Protein AF-A0A8G1ZZB8-F1 (afdb_monomer_lite)

pLDDT: mean 85.61, std 17.94, range [40.19, 98.75]

Organism: Raoultella planticola (NCBI:txid575)

InterPro domains:
  IPR013249 RNA polymerase sigma factor 70, region 4 type 2 [PF08281] (9-61)
  IPR013324 RNA polymerase sigma factor, region 3/4-like [SSF88659] (3-63)
  IPR036388 Winged helix-like DNA-binding domain superfamily [G3DSA:1.10.10.10] (4-72)
  IPR039425 RNA polymerase sigma-70-like [PTHR43133] (6-65)

Structure (mmCIF, N/CA/C/O backbone):
data_AF-A0A8G1ZZB8-F1
#
_entry.id   AF-A0A8G1ZZB8-F1
#
loop_
_atom_site.group_PDB
_atom_site.id
_atom_site.type_symbol
_atom_site.label_atom_id
_atom_site.label_alt_id
_atom_site.label_comp_id
_atom_site.label_asym_id
_atom_site.label_entity_id
_atom_site.label_seq_id
_atom_site.pdbx_PDB_ins_code
_atom_site.Cartn_x
_atom_site.Cartn_y
_atom_site.Cartn_z
_atom_site.occupancy
_atom_site.B_iso_or_equiv
_atom_site.auth_seq_id
_atom_site.auth_comp_id
_atom_site.auth_asym_id
_atom_site.auth_atom_id
_atom_site.pdbx_PDB_model_num
ATOM 1 N N . MET A 1 1 ? 1.471 -10.857 -29.968 1.00 58.88 1 MET A N 1
ATOM 2 C CA . MET A 1 1 ? 1.471 -10.575 -28.513 1.00 58.88 1 MET A CA 1
ATOM 3 C C . MET A 1 1 ? 1.471 -9.064 -28.332 1.00 58.88 1 MET A C 1
ATOM 5 O O . MET A 1 1 ? 2.496 -8.444 -28.617 1.00 58.88 1 MET A O 1
ATOM 9 N N . ASN A 1 2 ? 0.313 -8.508 -27.960 1.00 83.44 2 ASN A N 1
ATOM 10 C CA . ASN A 1 2 ? 0.041 -7.067 -27.873 1.00 83.44 2 ASN A CA 1
ATOM 11 C C . ASN A 1 2 ? 0.966 -6.389 -26.852 1.00 83.44 2 ASN A C 1
ATOM 13 O O . ASN A 1 2 ? 1.354 -7.010 -25.860 1.00 83.44 2 ASN A O 1
ATOM 17 N N . GLU A 1 3 ? 1.337 -5.142 -27.115 1.00 76.56 3 GLU A N 1
ATOM 18 C CA . GLU A 1 3 ? 2.272 -4.359 -26.300 1.00 76.56 3 GLU A CA 1
ATOM 19 C C . GLU A 1 3 ? 1.729 -4.109 -24.885 1.00 76.56 3 GLU A C 1
ATOM 21 O O . GLU A 1 3 ? 2.416 -4.417 -23.906 1.00 76.56 3 GLU A O 1
ATOM 26 N N . ASP A 1 4 ? 0.439 -3.772 -24.782 1.00 79.75 4 ASP A N 1
ATOM 27 C CA . ASP A 1 4 ? -0.285 -3.611 -23.513 1.00 79.75 4 ASP A CA 1
ATOM 28 C C . ASP A 1 4 ? -0.198 -4.856 -22.626 1.00 79.75 4 ASP A C 1
ATOM 30 O O . ASP A 1 4 ? 0.027 -4.780 -21.418 1.00 79.75 4 ASP A O 1
ATOM 34 N N . HIS A 1 5 ? -0.314 -6.042 -23.231 1.00 83.06 5 HIS A N 1
ATOM 35 C CA . HIS A 1 5 ? -0.252 -7.301 -22.496 1.00 83.06 5 HIS A CA 1
ATOM 36 C C . HIS A 1 5 ? 1.143 -7.541 -21.898 1.00 83.06 5 HIS A C 1
ATOM 38 O O . HIS A 1 5 ? 1.264 -8.063 -20.790 1.00 83.06 5 HIS A O 1
ATOM 44 N N . ARG A 1 6 ? 2.214 -7.130 -22.594 1.00 83.81 6 ARG A N 1
ATOM 45 C CA . ARG A 1 6 ? 3.588 -7.253 -22.077 1.00 83.81 6 ARG A CA 1
ATOM 46 C C . ARG A 1 6 ? 3.854 -6.265 -20.948 1.00 83.81 6 ARG A C 1
ATOM 48 O O . ARG A 1 6 ? 4.482 -6.649 -19.961 1.00 83.81 6 ARG A O 1
ATOM 55 N N . GLN A 1 7 ? 3.371 -5.029 -21.077 1.00 80.56 7 GLN A N 1
ATOM 56 C CA . GLN A 1 7 ? 3.472 -4.021 -20.019 1.00 80.56 7 GLN A CA 1
ATOM 57 C C . GLN A 1 7 ? 2.695 -4.439 -18.772 1.00 80.56 7 GLN A C 1
ATOM 59 O O . GLN A 1 7 ? 3.251 -4.395 -17.676 1.00 80.56 7 GLN A O 1
ATOM 64 N N . TYR A 1 8 ? 1.470 -4.944 -18.934 1.00 84.56 8 TYR A N 1
ATOM 65 C CA . TYR A 1 8 ? 0.683 -5.484 -17.828 1.00 84.56 8 TYR A CA 1
ATOM 66 C C . TYR A 1 8 ? 1.416 -6.627 -17.114 1.00 84.56 8 TYR A C 1
ATOM 68 O O . TYR A 1 8 ? 1.594 -6.587 -15.898 1.00 84.56 8 TYR A O 1
ATOM 76 N N . GLN A 1 9 ? 1.925 -7.617 -17.858 1.00 86.44 9 GLN A N 1
ATOM 77 C CA . GLN A 1 9 ? 2.685 -8.716 -17.257 1.00 86.44 9 GLN A CA 1
ATOM 78 C C . GLN A 1 9 ? 3.954 -8.241 -16.539 1.00 86.44 9 GLN A C 1
ATOM 80 O O . GLN A 1 9 ? 4.313 -8.793 -15.499 1.00 86.44 9 GLN A O 1
ATOM 85 N N . GLN A 1 10 ? 4.645 -7.230 -17.069 1.00 84.94 10 GLN A N 1
ATOM 86 C CA . GLN A 1 10 ? 5.819 -6.659 -16.414 1.00 84.94 10 GLN A CA 1
ATOM 87 C C . GLN A 1 10 ? 5.451 -5.961 -15.103 1.00 84.94 10 GLN A C 1
ATOM 89 O O . GLN A 1 10 ? 6.098 -6.211 -14.085 1.00 84.94 10 GLN A O 1
ATOM 94 N N . LEU A 1 11 ? 4.396 -5.147 -15.109 1.00 84.44 11 LEU A N 1
ATOM 95 C CA . LEU A 1 11 ? 3.901 -4.481 -13.909 1.00 84.44 11 LEU A CA 1
ATOM 96 C C . LEU A 1 11 ? 3.487 -5.506 -12.847 1.00 84.44 11 LEU A C 1
ATOM 98 O O . LEU A 1 11 ? 3.904 -5.404 -11.695 1.00 84.44 11 LEU A O 1
ATOM 102 N N . MET A 1 12 ? 2.743 -6.543 -13.238 1.00 87.12 12 MET A N 1
ATOM 103 C CA . MET A 1 12 ? 2.323 -7.601 -12.318 1.00 87.12 12 MET A CA 1
ATOM 104 C C . MET A 1 12 ? 3.509 -8.365 -11.723 1.00 87.12 12 MET A C 1
ATOM 106 O O . MET A 1 12 ? 3.481 -8.696 -10.538 1.00 87.12 12 MET A O 1
ATOM 110 N N . ARG A 1 13 ? 4.588 -8.595 -12.487 1.00 89.06 13 ARG A N 1
ATOM 111 C CA . ARG A 1 13 ? 5.832 -9.174 -11.945 1.00 89.06 13 ARG A CA 1
ATOM 112 C C . ARG A 1 13 ? 6.464 -8.276 -10.883 1.00 89.06 13 ARG A C 1
ATOM 114 O O . ARG A 1 13 ? 6.869 -8.774 -9.836 1.00 89.06 13 ARG A O 1
ATOM 121 N N . GLN A 1 14 ? 6.534 -6.970 -11.132 1.00 89.62 14 GLN A N 1
ATOM 122 C CA . GLN A 1 14 ? 7.113 -6.014 -10.184 1.00 89.62 14 GLN A CA 1
ATOM 123 C C . GLN A 1 14 ? 6.275 -5.908 -8.903 1.00 89.62 14 GLN A C 1
ATOM 125 O O . GLN A 1 14 ? 6.829 -5.958 -7.808 1.00 89.62 14 GLN A O 1
ATOM 130 N N . VAL A 1 15 ? 4.946 -5.842 -9.027 1.00 90.19 15 VAL A N 1
ATOM 131 C CA . VAL A 1 15 ? 4.023 -5.849 -7.879 1.00 90.19 15 VAL A CA 1
ATOM 132 C C . VAL A 1 15 ? 4.118 -7.166 -7.101 1.00 90.19 15 VAL A C 1
ATOM 134 O O . VAL A 1 15 ? 4.143 -7.153 -5.872 1.00 90.19 15 VAL A O 1
ATOM 137 N N . SER A 1 16 ? 4.250 -8.302 -7.792 1.00 89.06 16 SER A N 1
ATOM 138 C CA . SER A 1 16 ? 4.418 -9.615 -7.151 1.00 89.06 16 SER A CA 1
ATOM 139 C C . SER A 1 16 ? 5.717 -9.731 -6.352 1.00 89.06 16 SER A C 1
ATOM 141 O O . SER A 1 16 ? 5.749 -10.475 -5.376 1.00 89.06 16 SER A O 1
ATOM 143 N N . ALA A 1 17 ? 6.764 -8.988 -6.719 1.00 91.25 17 ALA A N 1
ATOM 144 C CA . ALA A 1 17 ? 8.047 -8.976 -6.015 1.00 91.25 17 ALA A CA 1
ATOM 145 C C . ALA A 1 17 ? 8.060 -8.100 -4.747 1.00 91.25 17 ALA A C 1
ATOM 147 O O . ALA A 1 17 ? 9.039 -8.122 -3.999 1.00 91.25 17 ALA A O 1
ATOM 148 N N . LEU A 1 18 ? 7.003 -7.324 -4.491 1.00 93.62 18 LEU A N 1
ATOM 149 C CA . LEU A 1 18 ? 6.895 -6.533 -3.269 1.00 93.62 18 LEU A CA 1
ATOM 150 C C . LEU A 1 18 ? 6.756 -7.437 -2.031 1.00 93.62 18 LEU A C 1
ATOM 152 O O . LEU A 1 18 ? 6.146 -8.509 -2.117 1.00 93.62 18 LEU A O 1
ATOM 156 N N . PRO A 1 19 ? 7.234 -6.984 -0.854 1.00 96.25 19 PRO A N 1
ATOM 157 C CA . PRO A 1 19 ? 6.862 -7.586 0.420 1.00 96.25 19 PRO A CA 1
ATOM 158 C C . PRO A 1 19 ? 5.345 -7.747 0.520 1.00 96.25 19 PRO A C 1
ATOM 160 O O . PRO A 1 19 ? 4.599 -6.841 0.147 1.00 96.25 19 PRO A O 1
ATOM 163 N N . GLU A 1 20 ? 4.885 -8.875 1.056 1.00 96.38 20 GLU A N 1
ATOM 164 C CA . GLU A 1 20 ? 3.466 -9.251 1.063 1.00 96.38 20 GLU A CA 1
ATOM 165 C C . GLU A 1 20 ? 2.554 -8.144 1.605 1.00 96.38 20 GLU A C 1
ATOM 167 O O . GLU A 1 20 ? 1.563 -7.782 0.977 1.00 96.38 20 GLU A O 1
ATOM 172 N N . ALA A 1 21 ? 2.946 -7.516 2.7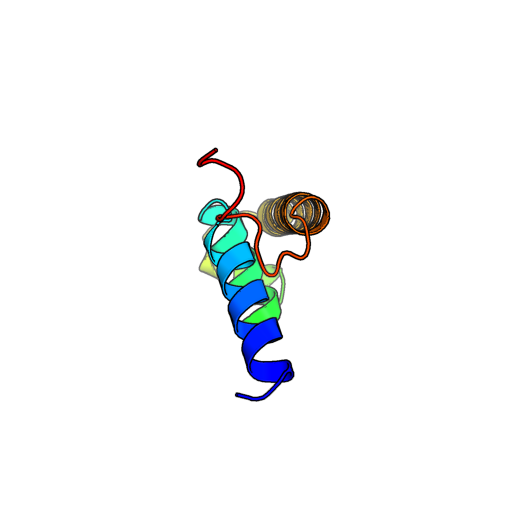14 1.00 96.31 21 ALA A N 1
ATOM 173 C CA . ALA A 1 21 ? 2.196 -6.419 3.313 1.00 96.31 21 ALA A CA 1
ATOM 174 C C . ALA A 1 21 ? 2.024 -5.205 2.375 1.00 96.31 21 ALA A C 1
ATOM 176 O O . ALA A 1 21 ? 0.991 -4.538 2.405 1.00 96.31 21 ALA A O 1
ATOM 177 N N . GLN A 1 22 ? 3.026 -4.908 1.544 1.00 97.31 22 GLN A N 1
ATOM 178 C CA . GLN A 1 22 ? 2.970 -3.834 0.548 1.00 97.31 22 GLN A CA 1
ATOM 179 C C . GLN A 1 22 ? 2.118 -4.250 -0.651 1.00 97.31 22 GLN A C 1
ATOM 181 O O . GLN A 1 22 ? 1.275 -3.477 -1.100 1.00 97.31 22 GLN A O 1
ATOM 186 N N . ARG A 1 23 ? 2.304 -5.485 -1.131 1.00 97.25 23 ARG A N 1
ATOM 187 C CA . ARG A 1 23 ? 1.542 -6.068 -2.239 1.00 97.25 23 ARG A CA 1
ATOM 188 C C . ARG A 1 23 ? 0.044 -6.089 -1.947 1.00 97.25 23 ARG A C 1
ATOM 190 O O . ARG A 1 23 ? -0.729 -5.642 -2.786 1.00 97.25 23 ARG A O 1
ATOM 197 N N . ASN A 1 24 ? -0.357 -6.531 -0.756 1.00 97.50 24 ASN A N 1
ATOM 198 C CA . ASN A 1 24 ? -1.768 -6.605 -0.376 1.00 97.50 24 ASN A CA 1
ATOM 199 C C . ASN A 1 24 ? -2.399 -5.205 -0.307 1.00 97.50 24 ASN A C 1
ATOM 201 O O . ASN A 1 24 ? -3.501 -5.005 -0.806 1.00 97.50 24 ASN A O 1
ATOM 205 N N . ALA A 1 25 ? -1.679 -4.213 0.232 1.00 97.94 25 ALA A N 1
ATOM 206 C CA . ALA A 1 25 ? -2.148 -2.826 0.247 1.00 97.94 25 ALA A CA 1
ATOM 207 C C . ALA A 1 25 ? -2.311 -2.254 -1.174 1.00 97.94 25 ALA A C 1
ATOM 209 O O . ALA A 1 25 ? -3.309 -1.600 -1.461 1.00 97.94 25 ALA A O 1
ATOM 210 N N . VAL A 1 26 ? -1.353 -2.522 -2.070 1.00 96.62 26 VAL A N 1
ATOM 211 C CA . VAL A 1 26 ? -1.429 -2.115 -3.483 1.00 96.62 26 VAL A CA 1
ATOM 212 C C . VAL A 1 26 ? -2.619 -2.765 -4.182 1.00 96.62 26 VAL A C 1
ATOM 214 O O . VAL A 1 26 ? -3.342 -2.076 -4.894 1.00 96.62 26 VAL A O 1
ATOM 217 N N . PHE A 1 27 ? -2.829 -4.065 -3.975 1.00 95.44 27 PHE A N 1
ATOM 218 C CA . PHE A 1 27 ? -3.908 -4.812 -4.614 1.00 95.44 27 PHE A CA 1
ATOM 219 C C . PHE A 1 27 ? -5.284 -4.294 -4.180 1.00 95.44 27 PHE A C 1
ATOM 221 O O . PHE A 1 27 ? -6.076 -3.892 -5.025 1.00 95.44 27 PHE A O 1
ATOM 228 N N . LEU A 1 28 ? -5.533 -4.189 -2.872 1.00 97.50 28 LEU A N 1
ATOM 229 C CA . LEU A 1 28 ? -6.823 -3.716 -2.363 1.00 97.50 28 LEU A CA 1
ATOM 230 C C . LEU A 1 28 ? -7.154 -2.301 -2.856 1.00 97.50 28 LEU A C 1
ATOM 232 O O . LEU A 1 28 ? -8.267 -2.037 -3.290 1.00 97.50 28 LEU A O 1
ATOM 236 N N . VAL A 1 29 ? -6.184 -1.388 -2.840 1.00 97.81 29 VAL A N 1
ATOM 237 C CA . VAL A 1 29 ? -6.446 0.017 -3.180 1.00 97.81 29 VAL A CA 1
ATOM 238 C C . VAL A 1 29 ? -6.498 0.258 -4.688 1.00 97.81 29 VAL A C 1
ATOM 240 O O . VAL A 1 29 ? -7.395 0.941 -5.169 1.00 97.81 29 VAL A O 1
ATOM 243 N N . TYR A 1 30 ? -5.528 -0.254 -5.447 1.00 93.56 30 TYR A N 1
ATOM 244 C CA . TYR A 1 30 ? -5.383 0.096 -6.865 1.00 93.56 30 TYR A CA 1
ATOM 245 C C . TYR A 1 30 ? -6.014 -0.913 -7.823 1.00 93.56 30 TYR A C 1
ATOM 247 O O . TYR A 1 30 ? -6.258 -0.556 -8.973 1.00 93.56 30 TYR A O 1
ATOM 255 N N . VAL A 1 31 ? -6.241 -2.155 -7.385 1.00 91.38 31 VAL A N 1
ATOM 256 C CA . VAL A 1 31 ? -6.865 -3.198 -8.213 1.00 91.38 31 VAL A CA 1
ATOM 257 C C . VAL A 1 31 ? -8.326 -3.382 -7.822 1.00 91.38 31 VAL A C 1
ATOM 259 O O . VAL A 1 31 ? -9.190 -3.281 -8.685 1.00 91.38 31 VAL A O 1
ATOM 262 N N . GLU A 1 32 ? -8.607 -3.568 -6.532 1.00 95.38 32 GLU A N 1
ATOM 263 C CA . GLU A 1 32 ? -9.981 -3.752 -6.035 1.00 95.38 32 GLU A CA 1
ATOM 264 C C . GLU A 1 32 ? -10.726 -2.423 -5.810 1.00 95.38 32 GLU A C 1
ATOM 266 O O . GLU A 1 32 ? -11.944 -2.410 -5.662 1.00 95.38 32 GLU A O 1
ATOM 271 N N . GLY A 1 33 ? -10.017 -1.288 -5.799 1.00 97.12 33 GLY A N 1
ATOM 272 C CA . GLY A 1 33 ? -10.620 0.044 -5.677 1.00 97.12 33 GLY A CA 1
ATOM 273 C C . GLY A 1 33 ? -11.058 0.425 -4.261 1.00 97.12 33 GLY A C 1
ATOM 274 O O . GLY A 1 33 ? -11.860 1.343 -4.102 1.00 97.12 33 GLY A O 1
ATOM 275 N N . PHE A 1 34 ? -10.543 -0.254 -3.234 1.00 98.56 34 PHE A N 1
ATOM 276 C CA . PHE A 1 34 ? -10.888 0.030 -1.843 1.00 98.56 34 PHE A CA 1
ATOM 277 C C . PHE A 1 34 ? -10.371 1.410 -1.434 1.00 98.56 34 PHE A C 1
ATOM 279 O O . PHE A 1 34 ? -9.252 1.821 -1.767 1.00 98.56 34 PHE A O 1
ATOM 286 N N . THR A 1 35 ? -11.148 2.101 -0.608 1.00 98.56 35 THR A N 1
ATOM 287 C CA . THR A 1 35 ? -10.651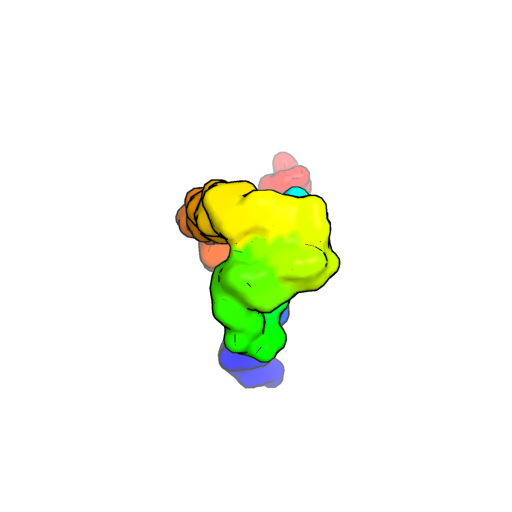 3.245 0.152 1.00 98.56 35 THR A CA 1
ATOM 288 C C . THR A 1 35 ? -9.543 2.803 1.112 1.00 98.56 35 THR A C 1
ATOM 290 O O . THR A 1 35 ? -9.413 1.634 1.486 1.00 98.56 35 THR A O 1
ATOM 293 N N . TYR A 1 36 ? -8.727 3.751 1.576 1.00 98.44 36 TYR A N 1
ATOM 294 C CA . TYR A 1 36 ? -7.681 3.437 2.554 1.00 98.44 36 TYR A CA 1
ATOM 295 C C . TYR A 1 36 ? -8.244 2.884 3.866 1.00 98.44 36 TYR A C 1
ATOM 297 O O . TYR A 1 36 ? -7.567 2.084 4.508 1.00 98.44 36 TYR A O 1
ATOM 305 N N . GLN A 1 37 ? -9.458 3.294 4.251 1.00 98.56 37 GLN A N 1
ATOM 306 C CA . GLN A 1 37 ? -10.132 2.785 5.441 1.00 98.56 37 GLN A CA 1
ATOM 307 C C . GLN A 1 37 ? -10.588 1.334 5.237 1.00 98.56 37 GLN A C 1
ATOM 309 O O . GLN A 1 37 ? -10.228 0.483 6.038 1.00 98.56 37 GLN A O 1
ATOM 314 N N . GLU A 1 38 ? -11.257 1.015 4.125 1.00 98.75 38 GLU A N 1
ATOM 315 C CA . GLU A 1 38 ? -11.678 -0.365 3.820 1.00 98.75 38 GLU A CA 1
ATOM 316 C C . GLU A 1 38 ? -10.480 -1.318 3.715 1.00 98.75 38 GLU A C 1
ATOM 318 O O . GLU A 1 38 ? -10.524 -2.449 4.204 1.00 98.75 38 GLU A O 1
ATOM 323 N N . ALA A 1 39 ? -9.374 -0.861 3.121 1.00 98.56 39 ALA A N 1
ATOM 324 C CA . ALA A 1 39 ? -8.137 -1.633 3.074 1.00 98.56 39 ALA A CA 1
ATOM 325 C C . ALA A 1 39 ? -7.523 -1.831 4.472 1.00 98.56 39 ALA A C 1
ATOM 327 O O . ALA A 1 39 ? -6.986 -2.899 4.760 1.00 98.56 39 ALA A O 1
ATOM 328 N N . ALA A 1 40 ? -7.593 -0.820 5.341 1.00 98.69 40 ALA A N 1
ATOM 329 C CA . ALA A 1 40 ? -7.113 -0.900 6.719 1.00 98.69 40 ALA A CA 1
ATOM 330 C C . ALA A 1 40 ? -7.919 -1.919 7.532 1.00 98.69 40 ALA A C 1
ATOM 332 O O . ALA A 1 40 ? -7.328 -2.785 8.180 1.00 98.69 40 ALA A O 1
ATOM 333 N N . ASP A 1 41 ? -9.245 -1.870 7.408 1.00 98.62 41 ASP A N 1
ATOM 334 C CA . ASP A 1 41 ? -10.171 -2.781 8.077 1.00 98.62 41 ASP A CA 1
ATOM 335 C C . ASP A 1 41 ? -9.959 -4.222 7.586 1.00 98.62 41 ASP A C 1
ATOM 337 O O . ASP A 1 41 ? -9.757 -5.136 8.387 1.00 98.62 41 ASP A O 1
ATOM 341 N N . THR A 1 42 ? -9.871 -4.416 6.264 1.00 98.44 42 THR A N 1
ATOM 342 C CA . THR A 1 42 ? -9.614 -5.725 5.633 1.00 98.44 42 THR A CA 1
ATOM 343 C C . THR A 1 42 ? -8.286 -6.334 6.080 1.00 98.44 42 THR A C 1
ATOM 345 O O . THR A 1 42 ? -8.190 -7.534 6.324 1.00 98.44 42 THR A O 1
ATOM 348 N N . LEU A 1 43 ? -7.241 -5.511 6.196 1.00 98.00 43 LEU A N 1
ATOM 349 C CA . LEU A 1 43 ? -5.910 -5.957 6.608 1.00 98.00 43 LEU A CA 1
ATOM 350 C C . LEU A 1 43 ? -5.731 -5.994 8.131 1.00 98.00 43 LEU A C 1
ATOM 352 O O . LEU A 1 43 ? -4.660 -6.401 8.584 1.00 98.00 43 LEU A O 1
ATOM 356 N N . SER A 1 44 ? -6.733 -5.565 8.906 1.00 98.25 44 SER A N 1
ATOM 357 C CA . SER A 1 44 ? -6.663 -5.430 10.367 1.00 98.25 44 SER A CA 1
ATOM 358 C C . SER A 1 44 ? -5.440 -4.626 10.834 1.00 98.25 44 SER A C 1
ATOM 360 O O . SER A 1 44 ? -4.702 -5.035 11.732 1.00 98.25 44 SER A O 1
ATOM 362 N N . VAL A 1 45 ? -5.193 -3.474 10.201 1.00 98.50 45 VAL A N 1
ATOM 363 C CA . VAL A 1 45 ? -4.091 -2.556 10.544 1.00 98.50 45 VAL A CA 1
ATOM 364 C C . VAL A 1 45 ? -4.569 -1.104 10.606 1.00 98.50 45 VAL A C 1
ATOM 366 O O . VAL A 1 45 ? -5.584 -0.774 10.007 1.00 98.50 45 VAL A O 1
ATOM 369 N N . PRO A 1 46 ? -3.827 -0.189 11.255 1.00 98.69 46 PRO A N 1
ATOM 370 C CA . PRO A 1 46 ? -4.140 1.237 11.195 1.00 98.69 46 PRO A CA 1
ATOM 371 C C . PRO A 1 46 ? -4.101 1.801 9.764 1.00 98.69 46 PRO A C 1
ATOM 373 O O . PRO A 1 46 ? -3.221 1.453 8.972 1.00 98.69 46 PRO A O 1
ATOM 376 N N . ILE A 1 47 ? -4.964 2.775 9.455 1.00 98.50 47 ILE A N 1
ATOM 377 C CA . ILE A 1 47 ? -4.977 3.461 8.147 1.00 98.50 47 ILE A CA 1
ATOM 378 C C . ILE A 1 47 ? -3.617 4.089 7.787 1.00 98.50 47 ILE A C 1
ATOM 380 O O . ILE A 1 47 ? -3.166 4.004 6.644 1.00 98.50 47 ILE A O 1
ATOM 384 N N . GLY A 1 48 ? -2.890 4.629 8.774 1.00 98.38 48 GLY A N 1
ATOM 385 C CA . GLY A 1 48 ? -1.532 5.150 8.577 1.00 98.38 48 GLY A CA 1
ATOM 386 C C . GLY A 1 48 ? -0.521 4.076 8.148 1.00 98.38 48 GLY A C 1
ATOM 387 O O . GLY A 1 48 ? 0.424 4.366 7.413 1.00 98.38 48 GLY A O 1
ATOM 388 N N . THR A 1 49 ? -0.742 2.816 8.536 1.00 98.56 49 THR A N 1
ATOM 389 C CA . THR A 1 49 ? 0.053 1.666 8.086 1.00 98.56 49 THR A CA 1
ATOM 390 C C . THR A 1 49 ? -0.232 1.326 6.626 1.00 98.56 49 THR A C 1
ATOM 392 O O . THR A 1 49 ? 0.696 0.983 5.895 1.00 98.56 49 THR A O 1
ATOM 395 N N . VAL A 1 50 ? -1.480 1.460 6.165 1.00 98.69 50 VAL A N 1
ATOM 396 C CA . VAL A 1 50 ? -1.807 1.328 4.735 1.00 98.69 50 VAL A CA 1
ATOM 397 C C . VAL A 1 50 ? -1.071 2.404 3.938 1.00 98.69 50 VAL A C 1
ATOM 399 O O . VAL A 1 50 ? -0.354 2.084 2.992 1.00 98.69 50 VAL A O 1
ATOM 402 N N . MET A 1 51 ? -1.151 3.666 4.367 1.00 98.31 51 MET A N 1
ATOM 403 C CA . MET A 1 51 ? -0.472 4.780 3.694 1.00 98.31 51 MET A CA 1
ATOM 404 C C . MET A 1 51 ? 1.047 4.579 3.603 1.00 98.31 51 MET A C 1
ATOM 406 O O . MET A 1 51 ? 1.629 4.774 2.532 1.00 98.31 51 MET A O 1
ATOM 410 N N . SER A 1 52 ? 1.698 4.156 4.692 1.00 98.62 52 SER A N 1
ATOM 411 C CA . SER A 1 52 ? 3.148 3.930 4.706 1.00 98.62 52 SER A CA 1
ATOM 412 C C . SER A 1 52 ? 3.564 2.715 3.871 1.00 98.62 52 SER A C 1
ATOM 414 O O . SER A 1 52 ? 4.555 2.793 3.143 1.00 98.62 52 SER A O 1
ATOM 416 N N . ARG A 1 53 ? 2.779 1.627 3.878 1.00 98.00 53 ARG A N 1
ATOM 417 C CA . ARG A 1 53 ? 2.978 0.468 2.989 1.00 98.00 53 ARG A CA 1
ATOM 418 C C . ARG A 1 53 ? 2.870 0.863 1.519 1.00 98.00 53 ARG A C 1
ATOM 420 O O . ARG A 1 53 ? 3.731 0.477 0.735 1.00 98.00 53 ARG A O 1
ATOM 427 N N . LEU A 1 54 ? 1.872 1.670 1.155 1.00 98.06 54 LEU A N 1
ATOM 428 C CA . LEU A 1 54 ? 1.712 2.183 -0.207 1.00 98.06 54 LEU A CA 1
ATOM 429 C C . LEU A 1 54 ? 2.866 3.111 -0.612 1.00 98.06 54 LEU A C 1
ATOM 431 O O . LEU A 1 54 ? 3.365 3.025 -1.733 1.00 98.06 54 LEU A O 1
ATOM 435 N N . ALA A 1 55 ? 3.325 3.981 0.291 1.00 97.75 55 ALA A N 1
ATOM 436 C CA . ALA A 1 55 ? 4.478 4.842 0.038 1.00 97.75 55 ALA A CA 1
ATOM 437 C C . ALA A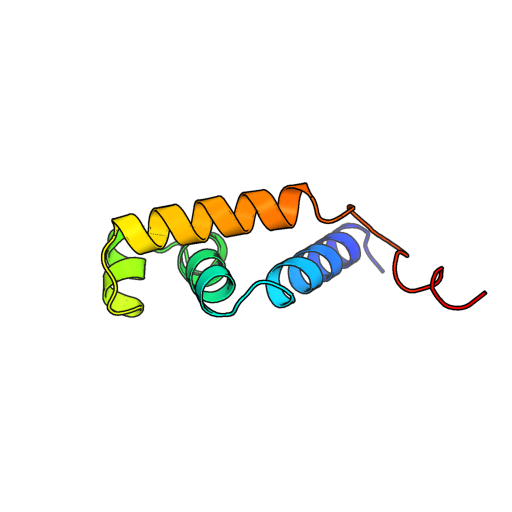 1 55 ? 5.761 4.028 -0.194 1.00 97.75 55 ALA A C 1
ATOM 439 O O . ALA A 1 55 ? 6.490 4.284 -1.155 1.00 97.75 55 ALA A O 1
ATOM 440 N N . ALA A 1 56 ? 6.003 3.009 0.635 1.00 96.44 56 ALA A N 1
ATOM 441 C CA . ALA A 1 56 ? 7.126 2.093 0.470 1.00 96.44 56 ALA A CA 1
ATOM 442 C C . ALA A 1 56 ? 7.025 1.300 -0.842 1.00 96.44 56 ALA A C 1
ATOM 444 O O . ALA A 1 56 ? 8.007 1.224 -1.577 1.00 96.44 56 ALA A O 1
ATOM 445 N N . ALA A 1 57 ? 5.834 0.796 -1.183 1.00 95.44 57 ALA A N 1
ATOM 446 C CA . ALA A 1 57 ? 5.581 0.095 -2.439 1.00 95.44 57 ALA A CA 1
ATOM 447 C C . ALA A 1 57 ? 5.931 0.970 -3.650 1.00 95.44 57 ALA A C 1
ATOM 449 O O . ALA A 1 57 ? 6.690 0.545 -4.517 1.00 95.44 57 ALA A O 1
ATOM 450 N N . ARG A 1 58 ? 5.449 2.222 -3.682 1.00 94.12 58 ARG A N 1
ATOM 451 C CA . ARG A 1 58 ? 5.768 3.181 -4.753 1.00 94.12 58 ARG A CA 1
ATOM 452 C C . ARG A 1 58 ? 7.265 3.463 -4.848 1.00 94.12 58 ARG A C 1
ATOM 454 O O . ARG A 1 58 ? 7.794 3.499 -5.951 1.00 94.12 58 ARG A O 1
ATOM 461 N N . SER A 1 59 ? 7.953 3.618 -3.715 1.00 93.62 59 SER A N 1
ATOM 462 C CA . SER A 1 59 ? 9.411 3.816 -3.690 1.00 93.62 59 SER A CA 1
ATOM 463 C C . SER A 1 59 ? 10.159 2.612 -4.272 1.00 93.62 59 SER A C 1
ATOM 465 O O . SER A 1 59 ? 11.082 2.781 -5.067 1.00 93.62 59 SER A O 1
ATOM 467 N N . THR A 1 60 ? 9.735 1.392 -3.929 1.00 90.06 60 THR A N 1
ATOM 468 C CA . THR A 1 60 ? 10.303 0.154 -4.478 1.00 90.06 60 THR A CA 1
ATOM 469 C C . THR A 1 60 ? 10.047 0.034 -5.979 1.00 90.06 60 THR A C 1
ATOM 471 O O . THR A 1 60 ? 10.978 -0.230 -6.735 1.00 90.06 60 THR A O 1
ATOM 474 N N . LEU A 1 61 ? 8.812 0.276 -6.428 1.00 89.12 61 LEU A N 1
ATOM 475 C CA . LEU A 1 61 ? 8.438 0.196 -7.842 1.00 89.12 61 LEU A CA 1
ATOM 476 C C . LEU A 1 61 ? 9.126 1.276 -8.689 1.00 89.12 61 LEU A C 1
ATOM 478 O O . LEU A 1 61 ? 9.537 0.984 -9.804 1.00 89.12 61 LEU A O 1
ATOM 482 N N . ALA A 1 62 ? 9.319 2.487 -8.158 1.00 88.12 62 ALA A N 1
ATOM 483 C CA . ALA A 1 62 ? 10.031 3.565 -8.850 1.00 88.12 62 ALA A CA 1
ATOM 484 C C . ALA A 1 62 ? 11.529 3.269 -9.043 1.00 88.12 62 ALA A C 1
ATOM 486 O O . ALA A 1 62 ? 12.134 3.733 -10.005 1.00 88.12 62 ALA A O 1
ATOM 487 N N . LYS A 1 63 ? 12.132 2.498 -8.129 1.00 85.44 63 LYS A N 1
ATOM 488 C CA . LYS A 1 63 ? 13.528 2.039 -8.230 1.00 85.44 63 LYS A CA 1
ATOM 489 C C . LYS A 1 63 ? 13.671 0.773 -9.065 1.00 85.44 63 LYS A C 1
ATOM 491 O O . LYS A 1 63 ? 14.775 0.460 -9.507 1.00 85.44 63 LYS A O 1
ATOM 496 N N . ALA A 1 64 ? 12.585 0.022 -9.246 1.00 74.38 64 ALA A N 1
ATOM 497 C CA . ALA A 1 64 ? 12.595 -1.160 -10.080 1.00 74.38 64 ALA A CA 1
ATOM 498 C C . ALA A 1 64 ? 12.769 -0.702 -11.534 1.00 74.38 64 ALA A C 1
ATOM 500 O O . ALA A 1 64 ? 11.912 0.016 -12.054 1.00 74.38 64 ALA A O 1
ATOM 501 N N . PRO A 1 65 ? 13.858 -1.093 -12.214 1.00 62.34 65 PRO A N 1
ATOM 502 C CA . PRO A 1 65 ? 14.046 -0.693 -13.596 1.00 62.34 65 PRO A CA 1
ATOM 503 C C . PRO A 1 65 ? 12.864 -1.230 -14.409 1.00 62.34 65 PRO A C 1
ATOM 505 O O . PRO A 1 65 ? 12.460 -2.386 -14.222 1.00 62.34 65 PRO A O 1
ATOM 508 N N . ALA A 1 66 ? 12.289 -0.389 -15.276 1.00 58.50 66 ALA A N 1
ATOM 509 C CA . ALA A 1 66 ? 11.208 -0.745 -16.194 1.00 58.50 66 ALA A CA 1
ATOM 510 C C . ALA A 1 66 ? 11.727 -1.782 -17.199 1.00 58.50 66 ALA A C 1
ATOM 512 O O . ALA A 1 66 ? 12.092 -1.472 -18.325 1.00 58.50 66 ALA A O 1
ATOM 513 N N . THR A 1 67 ? 11.889 -3.022 -16.755 1.00 50.03 67 THR A N 1
ATOM 514 C CA . THR A 1 67 ? 12.717 -3.987 -17.468 1.00 50.03 67 THR A CA 1
ATOM 515 C C . THR A 1 67 ? 11.8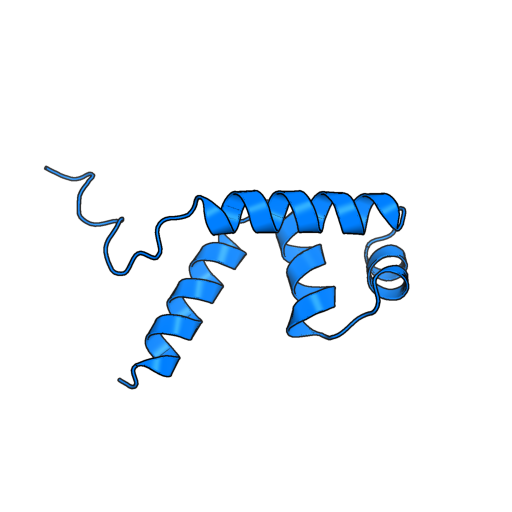68 -5.016 -18.164 1.00 50.03 67 THR A C 1
ATOM 517 O O . THR A 1 67 ? 11.572 -6.084 -17.638 1.00 50.03 67 THR A O 1
ATOM 520 N N . ALA A 1 68 ? 11.640 -4.769 -19.449 1.00 48.78 68 ALA A N 1
ATOM 521 C CA . ALA A 1 68 ? 11.983 -5.838 -20.368 1.00 48.78 68 ALA A CA 1
ATOM 522 C C . ALA A 1 68 ? 13.487 -6.156 -20.158 1.00 48.78 68 ALA A C 1
ATOM 524 O O . ALA A 1 68 ? 14.317 -5.273 -20.315 1.00 48.78 68 ALA A O 1
ATOM 525 N N . ALA A 1 69 ? 13.826 -7.391 -19.760 1.00 45.78 69 ALA A N 1
ATOM 526 C CA . ALA A 1 69 ? 15.174 -7.996 -19.843 1.00 45.78 69 ALA A CA 1
ATOM 527 C C . ALA A 1 69 ? 16.191 -7.968 -18.664 1.00 45.78 69 ALA A C 1
ATOM 529 O O . ALA A 1 69 ? 17.277 -8.515 -18.845 1.00 45.78 69 ALA A O 1
ATOM 530 N N . ALA A 1 70 ? 15.895 -7.520 -17.435 1.00 45.34 70 ALA A N 1
ATOM 531 C CA . ALA A 1 70 ? 16.925 -7.510 -16.363 1.00 45.34 70 ALA A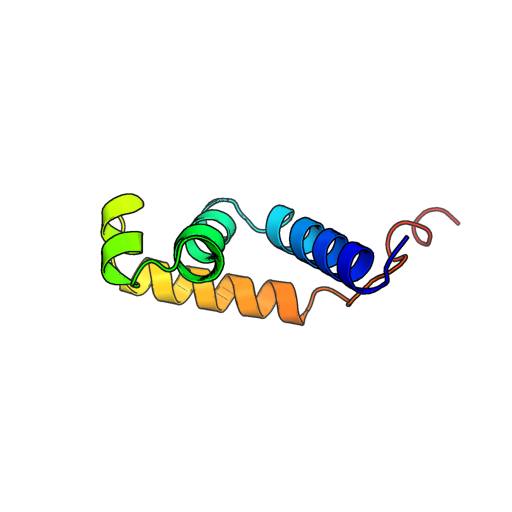 CA 1
ATOM 532 C C . ALA A 1 70 ? 17.358 -8.884 -15.797 1.00 45.34 70 ALA A C 1
ATOM 534 O O . ALA A 1 70 ? 18.289 -8.956 -14.998 1.00 45.34 70 ALA A O 1
ATOM 535 N N . ALA A 1 71 ? 16.730 -9.993 -16.195 1.00 45.69 71 ALA A N 1
ATOM 536 C CA . ALA A 1 71 ? 17.132 -11.324 -15.729 1.00 45.69 71 ALA A CA 1
ATOM 537 C C . ALA A 1 71 ? 18.206 -12.001 -16.606 1.00 45.69 71 ALA A C 1
ATOM 539 O O . ALA A 1 71 ? 18.717 -13.049 -16.219 1.00 45.69 71 ALA A O 1
ATOM 540 N N . ARG A 1 72 ? 18.564 -11.440 -17.774 1.00 46.16 72 ARG A N 1
ATOM 541 C CA . ARG A 1 72 ? 19.521 -12.085 -18.697 1.00 46.16 72 ARG A CA 1
ATOM 542 C C . ARG A 1 72 ? 20.987 -11.688 -18.465 1.00 46.16 72 ARG A C 1
ATOM 544 O O . ARG A 1 72 ? 21.863 -12.398 -18.938 1.00 46.16 72 ARG A O 1
ATOM 551 N N . GLU A 1 73 ? 21.258 -10.630 -17.700 1.00 45.59 73 GLU A N 1
ATOM 552 C CA . GLU A 1 73 ? 22.615 -10.078 -17.522 1.00 45.59 73 GLU 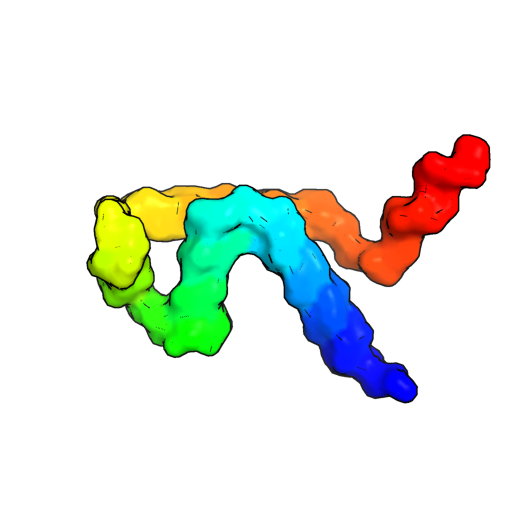A CA 1
ATOM 553 C C . GLU A 1 73 ? 23.393 -10.609 -16.309 1.00 45.59 73 GLU A C 1
ATOM 555 O O . GLU A 1 73 ? 24.606 -10.461 -16.261 1.00 45.59 73 GLU A O 1
ATOM 560 N N . LYS A 1 74 ? 22.762 -11.301 -15.349 1.00 44.00 74 LYS A N 1
ATOM 561 C CA . LYS A 1 74 ? 23.495 -11.911 -14.215 1.00 44.00 74 LYS A CA 1
ATOM 562 C C . LYS A 1 74 ? 24.069 -13.305 -14.519 1.00 44.00 74 LYS A C 1
ATOM 564 O O . LYS A 1 74 ? 24.221 -14.112 -13.606 1.00 44.00 74 LYS A O 1
ATOM 569 N N . ARG A 1 75 ? 24.337 -13.623 -15.791 1.00 41.88 75 ARG A N 1
ATOM 570 C CA . ARG A 1 75 ? 24.880 -14.931 -16.205 1.00 41.88 75 ARG A CA 1
ATOM 571 C C . ARG A 1 75 ? 25.945 -14.852 -17.311 1.00 41.88 75 ARG A C 1
ATOM 573 O O . ARG A 1 75 ? 26.051 -15.794 -18.093 1.00 41.88 75 ARG A O 1
ATOM 580 N N . LEU A 1 76 ? 26.719 -13.766 -17.366 1.00 40.19 76 LEU A N 1
ATOM 581 C CA . LEU A 1 76 ? 28.039 -13.775 -18.009 1.00 40.19 76 LEU A CA 1
ATOM 582 C C . LEU A 1 76 ? 29.134 -13.777 -16.943 1.00 40.19 76 LEU A C 1
ATOM 584 O O . LEU A 1 76 ? 28.968 -13.024 -15.958 1.00 40.19 76 LEU A O 1
#

Sequence (76 aa):
MNEDHRQYQQLMRQVSALPEAQRNAVFLVYVEGFTYQEAADTLSVPIGTVMSRLAAARSTLAKAPATAAAAREKRL

Secondary structure (DSSP, 8-state):
--HHHHHHHHHHHHHHTS-HHHHHHHIIIIIS---HHHHHHHHTS-HHHHHHHHHHHHHHHHHS---SSTTSSTT-

Radius of gyration: 14.52 Å; chains: 1; bounding box: 40×20×40 Å

Foldseek 3Di:
DDPVVVLVVLVVVLLVPDDPLLSQLCCCCVPVVDDLVRSCVVVVHDSVSSVVSPVVSVVSSVPPPSDPPPVPPVPD